Protein AF-G7QCW2-F1 (afdb_monomer_lite)

Organism: NCBI:txid694327

Foldseek 3Di:
DDDDDDDDDDDPDDDPDPPPPPPPDQPPQLVVQLVVLVVQLVVQLVVLVVPHDDPSSVVSNVVSVVSSVVSNVVSVVVD

Sequence (79 aa):
MTPGPVVVPPAPGLPPGPAMAPGQRPGRGRANAIAVCNQQQANCANRCNRRTYGQSRNFCNNQCNAQFVNCTTRANTRF

pLDDT: mean 78.35, std 20.94, range [39.06, 97.75]

Structure (mmCIF, N/CA/C/O backbone):
data_AF-G7QCW2-F1
#
_entry.id   AF-G7QCW2-F1
#
loop_
_atom_site.group_PDB
_atom_site.id
_atom_site.type_symbol
_atom_site.label_atom_id
_atom_site.label_alt_id
_atom_site.label_comp_id
_atom_site.label_asym_id
_atom_site.label_entity_id
_atom_site.label_seq_id
_atom_site.pdbx_PDB_ins_code
_atom_site.Cartn_x
_atom_site.Cartn_y
_atom_site.Cartn_z
_atom_site.occupancy
_atom_site.B_iso_or_equiv
_atom_site.auth_seq_id
_atom_site.auth_comp_id
_atom_site.auth_asym_id
_atom_site.auth_atom_id
_atom_site.pdbx_PDB_model_num
ATOM 1 N N . MET A 1 1 ? -25.489 -7.506 -24.325 1.00 39.06 1 MET A N 1
ATOM 2 C CA . MET A 1 1 ? -25.128 -6.535 -25.378 1.00 39.06 1 MET A CA 1
ATOM 3 C C . MET A 1 1 ? -24.107 -5.576 -24.788 1.00 39.06 1 MET A C 1
ATOM 5 O O . MET A 1 1 ? -24.455 -4.805 -23.907 1.00 39.06 1 MET A O 1
ATOM 9 N N . THR A 1 2 ? -22.838 -5.697 -25.164 1.00 45.12 2 THR A N 1
ATOM 10 C CA . THR A 1 2 ? -21.778 -4.745 -24.799 1.00 45.12 2 THR A CA 1
ATOM 11 C C . THR A 1 2 ? -21.828 -3.580 -25.791 1.00 45.12 2 THR A C 1
ATOM 13 O O . THR A 1 2 ? -21.797 -3.847 -26.993 1.00 45.12 2 THR A O 1
ATOM 16 N N . PRO A 1 3 ? -21.930 -2.309 -25.360 1.00 48.19 3 PRO A N 1
ATOM 17 C CA . PRO A 1 3 ? -21.839 -1.199 -26.297 1.00 48.19 3 PRO A CA 1
ATOM 18 C C . PRO A 1 3 ? -20.419 -1.152 -26.874 1.00 48.19 3 PRO A C 1
ATOM 20 O O . PRO A 1 3 ? -19.440 -1.084 -26.129 1.00 48.19 3 PRO A O 1
ATOM 23 N N . GLY A 1 4 ? -20.314 -1.256 -28.201 1.00 51.53 4 GLY A N 1
ATOM 24 C CA . GLY A 1 4 ? -19.062 -1.082 -28.936 1.00 51.53 4 GLY A CA 1
ATOM 25 C C . GLY A 1 4 ? -18.594 0.380 -28.927 1.00 51.53 4 GLY A C 1
ATOM 26 O O . GLY A 1 4 ? -19.369 1.275 -28.582 1.00 51.53 4 GLY A O 1
ATOM 27 N N . PRO A 1 5 ? -17.326 0.645 -29.279 1.00 55.94 5 PRO A N 1
ATOM 28 C CA . PRO A 1 5 ? -16.764 1.988 -29.228 1.00 55.94 5 PRO A CA 1
ATOM 29 C C . PRO A 1 5 ? -17.448 2.910 -30.248 1.00 55.94 5 PRO A C 1
ATOM 31 O O . PRO A 1 5 ? -17.560 2.581 -31.427 1.00 55.94 5 PRO A O 1
ATOM 34 N N . VAL A 1 6 ? -17.894 4.076 -29.778 1.00 57.56 6 VAL A N 1
ATOM 35 C CA . VAL A 1 6 ? -18.489 5.125 -30.613 1.00 57.56 6 VAL A CA 1
ATOM 36 C C . VAL A 1 6 ? -17.369 5.815 -31.389 1.00 57.56 6 VAL A C 1
ATOM 38 O O . VAL A 1 6 ? -16.518 6.478 -30.799 1.00 57.56 6 VAL A O 1
ATOM 41 N N . VAL A 1 7 ? -17.355 5.649 -32.710 1.00 54.59 7 VAL A N 1
ATOM 42 C CA . VAL A 1 7 ? -16.461 6.397 -33.602 1.00 54.59 7 VAL A CA 1
ATOM 43 C C . VAL A 1 7 ? -17.176 7.685 -33.992 1.00 54.59 7 VAL A C 1
ATOM 45 O O . VAL A 1 7 ? -18.179 7.649 -34.701 1.00 54.59 7 VAL A O 1
ATOM 48 N N . VAL A 1 8 ? -16.686 8.822 -33.497 1.00 54.03 8 VAL A N 1
ATOM 49 C CA . VAL A 1 8 ? -17.205 10.143 -33.870 1.00 54.03 8 VAL A CA 1
ATOM 50 C C . VAL A 1 8 ? -16.505 10.578 -35.163 1.00 54.03 8 VAL A C 1
ATOM 52 O O . VAL A 1 8 ? -15.271 10.607 -35.181 1.00 54.03 8 VAL A O 1
ATOM 55 N N . PRO A 1 9 ? -17.227 10.891 -36.253 1.00 48.25 9 PRO A N 1
ATOM 56 C CA . PRO A 1 9 ? -16.596 11.406 -37.462 1.00 48.25 9 PRO A CA 1
ATOM 57 C C . PRO A 1 9 ? -16.030 12.815 -37.207 1.00 48.25 9 PRO A C 1
ATOM 59 O O . PRO A 1 9 ? -16.643 13.596 -36.472 1.00 48.25 9 PRO A O 1
ATOM 62 N N . PRO A 1 10 ? -14.871 13.168 -37.790 1.00 49.19 10 PRO A N 1
ATOM 63 C CA . PRO A 1 10 ? -14.311 14.502 -37.627 1.00 49.19 10 PRO A CA 1
ATOM 64 C C . PRO A 1 10 ? -15.207 15.542 -38.315 1.00 49.19 10 PRO A C 1
ATOM 66 O O . PRO A 1 10 ? -15.549 15.408 -39.490 1.00 49.19 10 PRO A O 1
ATOM 69 N N . ALA A 1 11 ? -15.588 16.583 -37.572 1.00 50.84 11 ALA A N 1
ATOM 70 C CA . ALA A 1 11 ? -16.299 17.736 -38.113 1.00 50.84 11 ALA A CA 1
ATOM 71 C C . ALA A 1 11 ? -15.378 18.523 -39.075 1.00 50.84 11 ALA A C 1
ATOM 73 O O . ALA A 1 11 ? -14.211 18.746 -38.732 1.00 50.84 11 ALA A O 1
ATOM 74 N N . PRO A 1 12 ? -15.849 18.966 -40.258 1.00 41.94 12 PRO A N 1
ATOM 75 C CA . PRO A 1 12 ? -15.004 19.686 -41.206 1.00 41.94 12 PRO A CA 1
ATOM 76 C C . PRO A 1 12 ? -14.732 21.112 -40.706 1.00 41.94 12 PRO A C 1
ATOM 78 O O . PRO A 1 12 ? -15.672 21.859 -40.449 1.00 41.94 12 PRO A O 1
ATOM 81 N N . GLY A 1 13 ? -13.458 21.506 -40.600 1.00 53.59 13 GLY A N 1
ATOM 82 C CA . GLY A 1 13 ? -13.063 22.915 -40.427 1.00 53.59 13 GLY A CA 1
ATOM 83 C C . GLY A 1 13 ? -12.390 23.299 -39.107 1.00 53.59 13 GLY A C 1
ATOM 84 O O . GLY A 1 13 ? -12.070 24.470 -38.923 1.00 53.59 13 GLY A O 1
ATOM 85 N N . LEU A 1 14 ? -12.124 22.357 -38.199 1.00 50.31 14 LEU A N 1
ATOM 86 C CA . LEU A 1 14 ? -11.256 22.631 -37.051 1.00 50.31 14 LEU A CA 1
ATOM 87 C C . LEU A 1 14 ? -9.783 22.494 -37.475 1.00 50.31 14 LEU A C 1
ATOM 89 O O . LEU A 1 14 ? -9.435 21.477 -38.085 1.00 50.31 14 LEU A O 1
ATOM 93 N N . PRO A 1 15 ? -8.905 23.473 -37.167 1.00 52.72 15 PRO A N 1
ATOM 94 C CA . PRO A 1 15 ? -7.467 23.285 -37.336 1.00 52.72 15 PRO A CA 1
ATOM 95 C C . PRO A 1 15 ? -7.061 22.024 -36.566 1.00 52.72 15 PRO A C 1
ATOM 97 O O . PRO A 1 15 ? -7.656 21.762 -35.515 1.00 52.72 15 PRO A O 1
ATOM 100 N N . PRO A 1 16 ? -6.098 21.221 -37.059 1.00 51.12 16 PRO A N 1
ATOM 101 C CA . PRO A 1 16 ? -5.634 20.058 -36.324 1.00 51.12 16 PRO A CA 1
ATOM 102 C C . PRO A 1 16 ? -5.112 20.552 -34.975 1.00 51.12 16 PRO A C 1
ATOM 104 O O . PRO A 1 16 ? -4.022 21.112 -34.873 1.00 51.12 16 PRO A O 1
ATOM 107 N N . GLY A 1 17 ? -5.936 20.398 -33.938 1.00 48.59 17 GLY A N 1
ATOM 108 C CA . GLY A 1 17 ? -5.497 20.568 -32.567 1.00 48.59 17 GLY A CA 1
ATOM 109 C C . GLY A 1 17 ? -4.313 19.632 -32.348 1.00 48.59 17 GLY A C 1
ATOM 110 O O . GLY A 1 17 ? -4.217 18.614 -33.044 1.00 48.59 17 GLY A O 1
ATOM 111 N N . PRO A 1 18 ? -3.392 19.959 -31.428 1.00 46.12 18 PRO A N 1
ATOM 112 C CA . PRO A 1 18 ? -2.260 19.095 -31.144 1.00 46.12 18 PRO A CA 1
ATOM 113 C C . PRO A 1 18 ? -2.799 17.687 -30.908 1.00 46.12 18 PRO A C 1
ATOM 115 O O . PRO A 1 18 ? -3.569 17.459 -29.973 1.00 46.12 18 PRO A O 1
ATOM 118 N N . ALA A 1 19 ? -2.458 16.765 -31.813 1.00 49.16 19 ALA A N 1
ATOM 119 C CA . ALA A 1 19 ? -2.738 15.360 -31.618 1.00 49.16 19 ALA A CA 1
ATOM 120 C C . ALA A 1 19 ? -2.155 15.034 -30.247 1.00 49.16 19 ALA A C 1
ATOM 122 O O . ALA A 1 19 ? -0.948 15.190 -30.047 1.00 49.16 19 ALA A O 1
ATOM 123 N N . MET A 1 20 ? -3.006 14.687 -29.277 1.00 44.69 20 MET A N 1
ATOM 124 C CA . MET A 1 20 ? -2.521 14.178 -28.004 1.00 44.69 20 MET A CA 1
ATOM 125 C C . MET A 1 20 ? -1.632 12.997 -28.366 1.00 44.69 20 MET A C 1
ATOM 127 O O . MET A 1 20 ? -2.128 11.977 -28.848 1.00 44.69 20 MET A O 1
ATOM 131 N N . ALA A 1 21 ? -0.316 13.181 -28.224 1.00 44.75 21 ALA A N 1
ATOM 132 C CA . ALA A 1 21 ? 0.648 12.118 -28.423 1.00 44.75 21 ALA A CA 1
ATOM 133 C C . ALA A 1 21 ? 0.117 10.909 -27.644 1.00 44.75 21 ALA A C 1
ATOM 135 O O . ALA A 1 21 ? -0.278 11.104 -26.488 1.00 44.75 21 ALA A O 1
ATOM 136 N N . PRO A 1 22 ? 0.005 9.713 -28.255 1.00 46.50 22 PRO A N 1
ATOM 137 C CA . PRO A 1 22 ? -0.570 8.555 -27.590 1.00 46.50 22 PRO A CA 1
ATOM 138 C C . PRO A 1 22 ? 0.142 8.390 -26.255 1.00 46.50 22 PRO A C 1
ATOM 140 O O . PRO A 1 22 ? 1.336 8.090 -26.218 1.00 46.50 22 PRO A O 1
ATOM 143 N N . GLY A 1 23 ? -0.586 8.705 -25.178 1.00 48.69 23 GLY A N 1
ATOM 144 C CA . GLY A 1 23 ? -0.032 8.799 -23.840 1.00 48.69 23 GLY A CA 1
ATOM 145 C C . GLY A 1 23 ? 0.741 7.525 -23.577 1.00 48.69 23 GLY A C 1
ATOM 146 O O . GLY A 1 23 ? 0.197 6.434 -23.756 1.00 48.69 23 GLY A O 1
ATOM 147 N N . GLN A 1 24 ? 2.024 7.682 -23.262 1.00 48.78 24 GLN A N 1
ATOM 148 C CA . GLN A 1 24 ? 2.976 6.602 -23.066 1.00 48.78 24 GLN A CA 1
ATOM 149 C C . GLN A 1 24 ? 2.339 5.591 -22.110 1.00 48.78 24 GLN A C 1
ATOM 151 O O . GLN A 1 24 ? 2.241 5.833 -20.905 1.00 48.78 24 GLN A O 1
ATOM 156 N N . ARG A 1 25 ? 1.788 4.501 -22.664 1.00 57.25 25 ARG A N 1
ATOM 157 C CA . ARG A 1 25 ? 1.124 3.474 -21.863 1.00 57.25 25 ARG A CA 1
ATOM 158 C C . ARG A 1 25 ? 2.160 3.033 -20.835 1.00 57.25 25 ARG A C 1
ATOM 160 O O . ARG A 1 25 ? 3.262 2.672 -21.258 1.00 57.25 25 ARG A O 1
ATOM 167 N N . PRO A 1 26 ? 1.859 3.083 -19.524 1.00 60.56 26 PRO A N 1
ATOM 168 C CA . PRO A 1 26 ? 2.802 2.605 -18.529 1.00 60.56 26 PRO A CA 1
ATOM 169 C C . PRO A 1 26 ? 3.225 1.199 -18.946 1.00 60.56 26 PRO A C 1
ATOM 171 O O . PRO A 1 26 ? 2.367 0.369 -19.266 1.00 60.56 26 PRO A O 1
ATOM 174 N N . GLY A 1 27 ? 4.540 0.969 -19.027 1.00 70.25 27 GLY A N 1
ATOM 175 C CA . GLY A 1 27 ? 5.080 -0.317 -19.454 1.00 70.25 27 GLY A CA 1
ATOM 176 C C . GLY A 1 27 ? 4.387 -1.447 -18.695 1.00 70.25 27 GLY A C 1
ATOM 177 O O . GLY A 1 27 ? 4.012 -1.282 -17.533 1.00 70.25 27 GLY A O 1
ATOM 178 N N . ARG A 1 28 ? 4.174 -2.597 -19.342 1.00 74.00 28 ARG A N 1
ATOM 179 C CA . ARG A 1 28 ? 3.372 -3.706 -18.784 1.00 74.00 28 ARG A CA 1
ATOM 180 C C . ARG A 1 28 ? 3.810 -4.092 -17.355 1.00 74.00 28 ARG A C 1
ATOM 182 O O . ARG A 1 28 ? 2.967 -4.413 -16.524 1.00 74.00 28 ARG A O 1
ATOM 189 N N . GLY A 1 29 ? 5.108 -3.966 -17.051 1.00 80.06 29 GLY A N 1
ATOM 190 C CA . GLY A 1 29 ? 5.675 -4.127 -15.705 1.00 80.06 29 GLY A CA 1
ATOM 191 C C . GLY A 1 29 ? 5.224 -3.064 -14.694 1.00 80.06 29 GLY A C 1
ATOM 192 O O . GLY A 1 29 ? 4.762 -3.417 -13.609 1.00 80.06 29 GLY A O 1
ATOM 193 N N . ARG A 1 30 ? 5.252 -1.779 -15.070 1.00 86.38 30 ARG A N 1
ATOM 194 C CA . ARG A 1 30 ? 4.746 -0.664 -14.254 1.00 86.38 30 ARG A CA 1
ATOM 195 C C . ARG A 1 30 ? 3.264 -0.828 -13.937 1.00 86.38 30 ARG A C 1
ATOM 197 O O . ARG A 1 30 ? 2.868 -0.717 -12.781 1.00 86.38 30 ARG A O 1
ATOM 204 N N . ALA A 1 31 ? 2.448 -1.128 -14.948 1.00 85.50 31 ALA A N 1
ATOM 205 C CA . ALA A 1 31 ? 1.008 -1.315 -14.771 1.00 85.50 31 ALA A CA 1
ATOM 206 C C . ALA A 1 31 ? 0.695 -2.459 -13.786 1.00 85.50 31 ALA A C 1
ATOM 208 O O . ALA A 1 31 ? -0.114 -2.284 -12.875 1.00 85.50 31 ALA A O 1
ATOM 209 N N . ASN A 1 32 ? 1.396 -3.592 -13.908 1.00 90.12 32 ASN A N 1
ATOM 210 C CA . ASN A 1 32 ? 1.266 -4.712 -12.974 1.00 90.12 32 ASN A CA 1
ATOM 211 C C . ASN A 1 32 ? 1.710 -4.334 -11.551 1.00 90.12 32 ASN A C 1
ATOM 213 O O . ASN A 1 32 ? 1.022 -4.664 -10.587 1.00 90.12 32 ASN A O 1
ATOM 217 N N . ALA A 1 33 ? 2.820 -3.606 -11.401 1.00 90.56 33 ALA A N 1
ATOM 218 C CA . ALA A 1 33 ? 3.301 -3.164 -10.092 1.00 90.56 33 ALA A CA 1
ATOM 219 C C . ALA A 1 33 ? 2.308 -2.212 -9.398 1.00 90.56 33 ALA A C 1
ATOM 221 O O . ALA A 1 33 ? 2.037 -2.361 -8.207 1.00 90.56 33 ALA A O 1
ATOM 222 N N . ILE A 1 34 ? 1.696 -1.289 -10.145 1.00 93.06 34 ILE A N 1
ATOM 223 C CA . ILE A 1 34 ? 0.642 -0.407 -9.623 1.00 93.06 34 ILE A CA 1
ATOM 224 C C . ILE A 1 34 ? -0.609 -1.205 -9.227 1.00 93.06 34 ILE A C 1
ATOM 226 O O . ILE A 1 34 ? -1.199 -0.932 -8.181 1.00 93.06 34 ILE A O 1
ATOM 230 N N . ALA A 1 35 ? -0.996 -2.226 -9.999 1.00 93.62 35 ALA A N 1
ATOM 231 C CA . ALA A 1 35 ? -2.121 -3.097 -9.650 1.00 93.62 35 ALA A CA 1
ATOM 232 C C . ALA A 1 35 ? -1.906 -3.821 -8.307 1.00 93.62 35 ALA A C 1
ATOM 234 O O . ALA A 1 35 ? -2.825 -3.886 -7.489 1.00 93.62 35 ALA A O 1
ATOM 235 N N . VAL A 1 36 ? -0.679 -4.280 -8.034 1.00 95.31 36 VAL A N 1
ATOM 236 C CA . VAL A 1 36 ? -0.308 -4.862 -6.733 1.00 95.31 36 VAL A CA 1
ATOM 237 C C . VAL A 1 36 ? -0.464 -3.834 -5.605 1.00 95.31 36 VAL A C 1
ATOM 239 O O . VAL A 1 36 ? -1.049 -4.153 -4.568 1.00 95.31 36 VAL A O 1
ATOM 242 N N . CYS A 1 37 ? -0.013 -2.591 -5.806 1.00 96.75 37 CYS A N 1
ATOM 243 C CA . CYS A 1 37 ? -0.190 -1.517 -4.821 1.00 96.75 37 CYS A CA 1
ATOM 244 C C . CYS A 1 37 ? -1.674 -1.246 -4.521 1.00 96.75 37 CYS A C 1
ATOM 246 O O . CYS A 1 37 ? -2.055 -1.133 -3.355 1.00 96.75 37 CYS A O 1
ATOM 248 N N . ASN A 1 38 ? -2.526 -1.207 -5.552 1.00 95.81 38 ASN A N 1
ATOM 249 C CA . ASN A 1 38 ? -3.973 -1.026 -5.393 1.00 95.81 38 ASN A CA 1
ATOM 250 C C . ASN A 1 38 ? -4.598 -2.149 -4.553 1.00 95.81 38 ASN A C 1
ATOM 252 O O . ASN A 1 38 ? -5.397 -1.891 -3.652 1.00 95.81 38 ASN A O 1
ATOM 256 N N . GLN A 1 39 ? -4.206 -3.401 -4.807 1.00 97.50 39 GLN A N 1
ATOM 257 C CA . GLN A 1 39 ? -4.719 -4.549 -4.062 1.00 97.50 39 GLN A CA 1
ATOM 258 C C . GLN A 1 39 ? -4.300 -4.501 -2.582 1.00 97.50 39 GLN A C 1
ATOM 260 O O . GLN A 1 39 ? -5.103 -4.797 -1.694 1.00 97.50 39 GLN A O 1
ATOM 265 N N . GLN A 1 40 ? -3.066 -4.073 -2.295 1.00 96.88 40 GLN A N 1
ATOM 266 C CA . GLN A 1 40 ? -2.591 -3.873 -0.923 1.00 96.88 40 GLN A CA 1
ATOM 267 C C . GLN A 1 40 ? -3.368 -2.765 -0.201 1.00 96.88 40 GLN A C 1
ATOM 269 O O . GLN A 1 40 ? -3.793 -2.970 0.939 1.00 96.88 40 GLN A O 1
ATOM 274 N N . GLN A 1 41 ? -3.618 -1.632 -0.866 1.00 97.25 41 GLN A N 1
ATOM 275 C CA . GLN A 1 41 ? -4.420 -0.542 -0.304 1.00 97.25 41 GLN A CA 1
ATOM 276 C C . GLN A 1 41 ? -5.841 -1.013 0.022 1.00 97.25 41 GLN A C 1
ATOM 278 O O . GLN A 1 41 ? -6.318 -0.785 1.134 1.00 97.25 41 GLN A O 1
ATOM 283 N N . ALA A 1 42 ? -6.498 -1.716 -0.906 1.00 96.88 42 ALA A N 1
ATOM 284 C CA . ALA A 1 42 ? -7.847 -2.240 -0.701 1.00 96.88 42 ALA A CA 1
ATOM 285 C C . ALA A 1 42 ? -7.907 -3.193 0.503 1.00 96.88 42 ALA A C 1
ATOM 287 O O . ALA A 1 42 ? -8.791 -3.084 1.354 1.00 96.88 42 ALA A O 1
ATOM 288 N N . ASN A 1 43 ? -6.925 -4.088 0.630 1.00 97.75 43 ASN A N 1
ATOM 289 C CA . ASN A 1 43 ? -6.822 -4.990 1.775 1.00 97.75 43 ASN A CA 1
ATOM 290 C C . ASN A 1 43 ? -6.601 -4.241 3.097 1.00 97.75 43 ASN A C 1
ATOM 292 O O . ASN A 1 43 ? -7.200 -4.602 4.112 1.00 97.75 43 ASN A O 1
ATOM 296 N N . CYS A 1 44 ? -5.772 -3.196 3.093 1.00 97.25 44 CYS A N 1
ATOM 297 C CA . CYS A 1 44 ? -5.531 -2.354 4.262 1.00 97.25 44 CYS A CA 1
ATOM 298 C C . CYS A 1 44 ? -6.812 -1.623 4.692 1.00 97.25 44 CYS A C 1
ATOM 300 O O . CYS A 1 44 ? -7.244 -1.760 5.839 1.00 97.25 44 CYS A O 1
ATOM 302 N N . ALA A 1 45 ? -7.489 -0.962 3.749 1.00 96.38 45 ALA A N 1
ATOM 303 C CA . ALA A 1 45 ? -8.744 -0.258 3.996 1.00 96.38 45 ALA A CA 1
ATOM 304 C C . ALA A 1 45 ? -9.841 -1.203 4.512 1.00 96.38 45 ALA A C 1
ATOM 306 O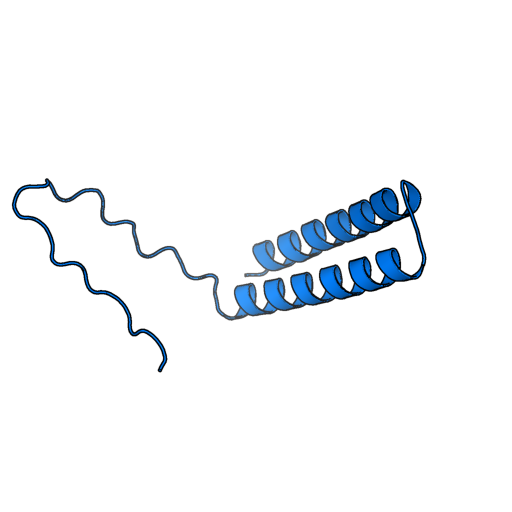 O . ALA A 1 45 ? -10.532 -0.886 5.476 1.00 96.38 45 ALA A O 1
ATOM 307 N N . ASN A 1 46 ? -9.955 -2.412 3.949 1.00 97.62 46 ASN A N 1
ATOM 308 C CA . ASN A 1 46 ? -10.898 -3.426 4.428 1.00 97.62 46 ASN A CA 1
ATOM 309 C C . ASN A 1 46 ? -10.638 -3.829 5.885 1.00 97.62 46 ASN A C 1
ATOM 311 O O . ASN A 1 46 ? -11.583 -4.036 6.646 1.00 97.62 46 ASN A O 1
ATOM 315 N N . ARG A 1 47 ? -9.371 -3.927 6.305 1.00 96.25 47 ARG A N 1
ATOM 316 C CA . ARG A 1 47 ? -9.022 -4.207 7.707 1.00 96.25 47 ARG A CA 1
ATOM 317 C C . ARG A 1 47 ? -9.359 -3.030 8.615 1.00 96.25 47 ARG A C 1
ATOM 319 O O . ARG A 1 47 ? -9.941 -3.266 9.671 1.00 96.25 47 ARG A O 1
ATOM 326 N N . CYS A 1 48 ? -9.050 -1.800 8.200 1.00 96.00 48 CYS A N 1
ATOM 327 C CA . CYS A 1 48 ? -9.429 -0.592 8.934 1.00 96.00 48 CYS A CA 1
ATOM 328 C C . CYS A 1 48 ? -10.950 -0.530 9.116 1.00 96.00 48 CYS A C 1
ATOM 330 O O . CYS A 1 48 ? -11.435 -0.495 10.238 1.00 96.00 48 CYS A O 1
ATOM 332 N N . ASN A 1 49 ? -11.716 -0.663 8.034 1.00 93.44 49 ASN A N 1
ATOM 333 C CA . ASN A 1 49 ? -13.177 -0.600 8.071 1.00 93.44 49 ASN A CA 1
ATOM 334 C C . ASN A 1 49 ? -13.821 -1.688 8.947 1.00 93.44 49 ASN A C 1
ATOM 336 O O . ASN A 1 49 ? -14.908 -1.469 9.469 1.00 93.44 49 ASN A O 1
ATOM 340 N N . ARG A 1 50 ? -13.172 -2.850 9.109 1.00 95.00 50 ARG A N 1
ATOM 341 C CA . ARG A 1 50 ? -13.656 -3.942 9.973 1.00 95.00 50 ARG A CA 1
ATOM 342 C C . ARG A 1 50 ? -13.277 -3.784 11.445 1.00 95.00 50 ARG A C 1
ATOM 344 O O . ARG A 1 50 ? -13.951 -4.355 12.293 1.00 95.00 50 ARG A O 1
ATOM 351 N N . ARG A 1 51 ? -12.165 -3.109 11.749 1.00 90.19 51 ARG A N 1
ATOM 352 C CA . ARG A 1 51 ? -11.581 -3.067 13.104 1.00 90.19 51 ARG A CA 1
ATOM 353 C C . ARG A 1 51 ? -11.706 -1.715 13.790 1.00 90.19 51 ARG A C 1
ATOM 355 O O . ARG A 1 51 ? -11.566 -1.653 15.006 1.00 90.19 51 ARG A O 1
ATOM 362 N N . THR A 1 52 ? -11.921 -0.643 13.037 1.00 89.06 52 THR A N 1
ATOM 363 C CA . THR A 1 52 ? -11.934 0.724 13.555 1.00 89.06 52 THR A CA 1
ATOM 364 C C . THR A 1 52 ? -13.141 1.501 13.037 1.00 89.06 52 THR A C 1
ATOM 366 O O . THR A 1 52 ? -13.716 1.200 11.990 1.00 89.06 52 THR A O 1
ATOM 369 N N . TYR A 1 53 ? -13.526 2.534 13.787 1.00 90.31 53 TYR A N 1
ATOM 370 C CA . TYR A 1 53 ? -14.694 3.370 13.508 1.00 90.31 53 TYR A CA 1
ATOM 371 C C . TYR A 1 53 ? -14.337 4.855 13.639 1.00 90.31 53 TYR A C 1
ATOM 373 O O . TYR A 1 53 ? -13.309 5.209 14.224 1.00 90.31 53 TYR A O 1
ATOM 381 N N . GLY A 1 54 ? -15.176 5.728 13.074 1.00 93.00 54 GLY A N 1
ATOM 382 C CA . GLY A 1 54 ? -15.048 7.185 13.199 1.00 93.00 54 GLY A CA 1
ATOM 383 C C . GLY A 1 54 ? -13.641 7.716 12.885 1.00 93.00 54 G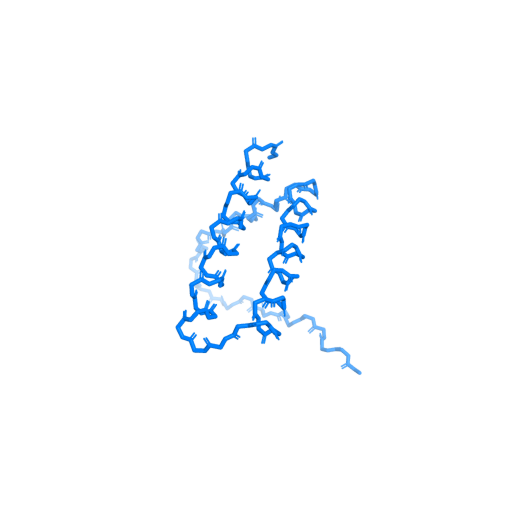LY A C 1
ATOM 384 O O . GLY A 1 54 ? -13.042 7.363 11.869 1.00 93.00 54 GLY A O 1
ATOM 385 N N . GLN A 1 55 ? -13.101 8.545 13.783 1.00 93.00 55 GLN A N 1
ATOM 386 C CA . GLN A 1 55 ? -11.769 9.155 13.653 1.00 93.00 55 GLN A CA 1
ATOM 387 C C . GLN A 1 55 ? -10.631 8.122 13.572 1.00 93.00 55 GLN A C 1
ATOM 389 O O . GLN A 1 55 ? -9.713 8.277 12.769 1.00 93.00 55 GLN A O 1
ATOM 394 N N . SER A 1 56 ? -10.710 7.025 14.333 1.00 93.69 56 SER A N 1
ATOM 395 C CA . SER A 1 56 ? -9.690 5.964 14.306 1.00 93.69 56 SER A CA 1
ATOM 396 C C . SER A 1 56 ? -9.622 5.273 12.938 1.00 93.69 56 SER A C 1
ATOM 398 O O . SER A 1 56 ? -8.539 4.968 12.434 1.00 93.69 56 SER A O 1
ATOM 400 N N . ARG A 1 57 ? -10.773 5.107 12.273 1.00 96.25 57 ARG A N 1
ATOM 401 C CA . ARG A 1 57 ? -10.842 4.599 10.896 1.00 96.25 57 ARG A CA 1
ATOM 402 C C . ARG A 1 57 ? -10.195 5.545 9.899 1.00 96.25 57 ARG A C 1
ATOM 404 O O . ARG A 1 57 ? -9.451 5.090 9.037 1.00 96.25 57 ARG A O 1
ATOM 411 N N . ASN A 1 58 ? -10.438 6.845 10.036 1.00 94.50 58 ASN A N 1
ATOM 412 C CA . ASN A 1 58 ? -9.828 7.851 9.167 1.00 94.50 58 ASN A CA 1
ATOM 413 C C . ASN A 1 58 ? -8.303 7.856 9.314 1.00 94.50 58 ASN A C 1
ATOM 415 O O . ASN A 1 58 ? -7.591 7.835 8.314 1.00 94.50 58 ASN A O 1
ATOM 419 N N . PHE A 1 59 ? -7.801 7.791 10.549 1.00 97.12 59 PHE A N 1
ATOM 420 C CA . PHE A 1 59 ? -6.368 7.685 10.812 1.00 97.12 59 PHE A CA 1
ATOM 421 C C . PHE A 1 59 ? -5.766 6.402 10.217 1.00 97.12 59 PHE A C 1
ATOM 423 O O . PHE A 1 59 ? -4.753 6.461 9.524 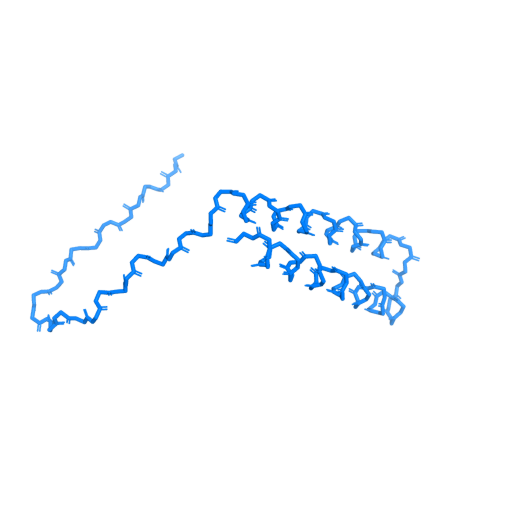1.00 97.12 59 PHE A O 1
ATOM 430 N N . CYS A 1 60 ? -6.427 5.256 10.405 1.00 97.25 60 CYS A N 1
ATOM 431 C CA . CYS A 1 60 ? -6.013 3.977 9.821 1.00 97.25 60 CYS A CA 1
ATOM 432 C C . CYS A 1 60 ? -5.972 4.033 8.281 1.00 97.25 60 CYS A C 1
ATOM 434 O O . CYS A 1 60 ? -4.976 3.653 7.669 1.00 97.25 60 CYS A O 1
ATOM 436 N N . ASN A 1 61 ? -7.006 4.590 7.644 1.00 96.31 61 ASN A N 1
ATOM 437 C CA . ASN A 1 61 ? -7.048 4.759 6.190 1.00 96.31 61 ASN A CA 1
ATOM 438 C C . ASN A 1 61 ? -5.969 5.730 5.683 1.00 96.31 61 ASN A C 1
ATOM 440 O O . ASN A 1 61 ? -5.370 5.478 4.640 1.00 96.31 61 ASN A O 1
ATOM 444 N N . ASN A 1 62 ? -5.652 6.792 6.430 1.00 97.31 62 ASN A N 1
ATOM 445 C CA . ASN A 1 62 ? -4.542 7.686 6.091 1.00 97.31 62 ASN A CA 1
ATOM 446 C C . ASN A 1 62 ? -3.190 6.963 6.123 1.00 97.31 62 ASN A C 1
ATOM 448 O O . ASN A 1 62 ? -2.364 7.181 5.238 1.00 97.31 62 ASN A O 1
ATOM 452 N N . GLN A 1 63 ? -2.977 6.048 7.074 1.00 96.94 63 GLN A N 1
ATOM 453 C CA . GLN A 1 63 ? -1.782 5.199 7.070 1.00 96.94 63 GLN A CA 1
ATOM 454 C C . GLN A 1 63 ? -1.749 4.272 5.848 1.00 96.94 63 GLN A C 1
ATOM 456 O O . GLN A 1 63 ? -0.708 4.157 5.200 1.00 96.94 63 GLN A O 1
ATOM 461 N N . CYS A 1 64 ? -2.881 3.656 5.486 1.00 97.31 64 CYS A N 1
ATOM 462 C CA . CYS A 1 64 ? -2.982 2.848 4.267 1.00 97.31 64 CYS A CA 1
ATOM 463 C C . CYS A 1 64 ? -2.632 3.663 3.011 1.00 97.31 64 CYS A C 1
ATOM 465 O O . CYS A 1 64 ? -1.899 3.180 2.148 1.00 97.31 64 CYS A O 1
ATOM 467 N N . ASN A 1 65 ? -3.104 4.909 2.925 1.00 96.81 65 ASN A N 1
ATOM 468 C CA . ASN A 1 65 ? -2.809 5.807 1.808 1.00 96.81 65 ASN A CA 1
ATOM 469 C C . ASN A 1 65 ? -1.320 6.174 1.745 1.00 96.81 65 ASN A C 1
ATOM 471 O O . ASN A 1 65 ? -0.734 6.154 0.665 1.00 96.81 65 ASN A O 1
ATOM 475 N N . ALA A 1 66 ? -0.674 6.439 2.885 1.00 97.50 66 ALA A N 1
ATOM 476 C CA . ALA A 1 66 ? 0.766 6.699 2.924 1.00 97.50 66 ALA A CA 1
ATOM 477 C C . ALA A 1 66 ? 1.582 5.494 2.414 1.00 97.50 66 ALA A C 1
ATOM 479 O O . ALA A 1 66 ? 2.523 5.652 1.634 1.00 97.50 66 ALA A O 1
ATOM 480 N N . GLN A 1 67 ? 1.188 4.273 2.793 1.00 96.62 67 GLN A N 1
ATOM 481 C CA . GLN A 1 67 ? 1.806 3.042 2.284 1.00 96.62 67 GLN A CA 1
ATOM 482 C C . GLN A 1 67 ? 1.585 2.873 0.776 1.00 96.62 67 GLN A C 1
ATOM 484 O O . GLN A 1 67 ? 2.516 2.517 0.050 1.00 96.62 67 GLN A O 1
ATOM 489 N N . PHE A 1 68 ? 0.381 3.177 0.289 1.00 97.38 68 PHE A N 1
ATOM 490 C CA . PHE A 1 68 ? 0.071 3.137 -1.136 1.00 97.38 68 PHE A CA 1
ATOM 491 C C . PHE A 1 68 ? 0.945 4.097 -1.945 1.00 97.38 68 PHE A C 1
ATOM 493 O O . PHE A 1 68 ? 1.557 3.669 -2.920 1.00 97.38 68 PHE A O 1
ATOM 500 N N . VAL A 1 69 ? 1.068 5.358 -1.518 1.00 96.56 69 VAL A N 1
ATOM 501 C CA . VAL A 1 69 ? 1.910 6.362 -2.192 1.00 96.56 69 VAL A CA 1
ATOM 502 C C . VAL A 1 69 ? 3.368 5.903 -2.258 1.00 96.56 69 VAL A C 1
ATOM 504 O O . VAL A 1 69 ? 4.008 6.017 -3.302 1.00 96.56 69 VAL A O 1
ATOM 507 N N . ASN A 1 70 ? 3.893 5.304 -1.187 1.00 96.19 70 AS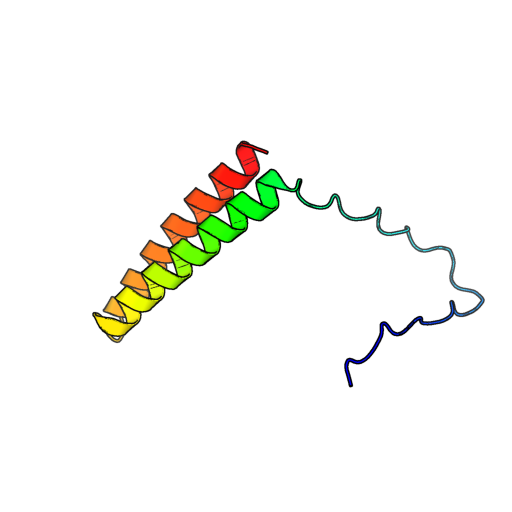N A N 1
ATOM 508 C CA . ASN A 1 70 ? 5.240 4.732 -1.198 1.00 96.19 70 ASN A CA 1
ATOM 509 C C . ASN A 1 70 ? 5.368 3.557 -2.182 1.00 96.19 70 ASN A C 1
ATOM 511 O O . ASN A 1 70 ? 6.364 3.452 -2.903 1.00 96.19 70 ASN A O 1
ATOM 515 N N . CYS A 1 71 ? 4.364 2.679 -2.237 1.00 95.19 71 CYS A N 1
ATOM 516 C CA . CYS A 1 71 ? 4.335 1.553 -3.168 1.00 95.19 71 CYS A CA 1
ATOM 517 C C . CYS A 1 71 ? 4.312 2.030 -4.625 1.00 95.19 71 CYS A C 1
ATOM 519 O O . CYS A 1 71 ? 5.132 1.586 -5.430 1.00 95.19 71 CYS A O 1
ATOM 521 N N . THR A 1 72 ? 3.429 2.972 -4.962 1.00 94.00 72 THR A N 1
ATOM 522 C CA . THR A 1 72 ? 3.315 3.494 -6.327 1.00 94.00 72 THR A CA 1
ATOM 523 C C . THR A 1 72 ? 4.537 4.307 -6.725 1.00 94.00 72 THR A C 1
ATOM 525 O O . THR A 1 72 ? 5.000 4.171 -7.852 1.00 94.00 72 THR A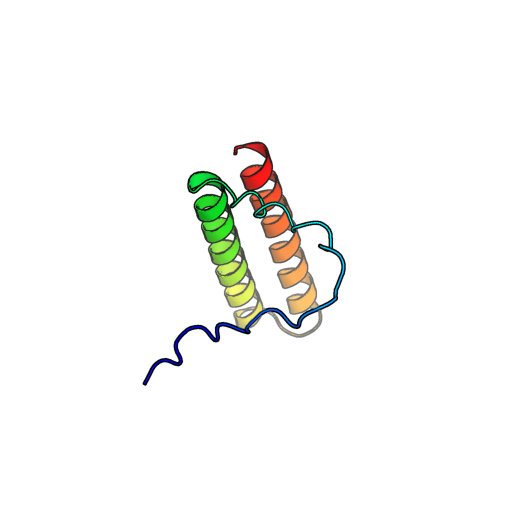 O 1
ATOM 528 N N . THR A 1 73 ? 5.130 5.071 -5.805 1.00 95.25 73 THR A N 1
ATOM 529 C CA . THR A 1 73 ? 6.404 5.768 -6.040 1.00 95.25 73 THR A CA 1
ATOM 530 C C . THR A 1 73 ? 7.497 4.778 -6.431 1.00 95.25 73 THR A C 1
ATOM 532 O O . THR A 1 73 ? 8.145 4.959 -7.456 1.00 95.25 73 THR A O 1
ATOM 535 N N . ARG A 1 74 ? 7.644 3.672 -5.690 1.00 91.00 74 ARG A N 1
ATOM 536 C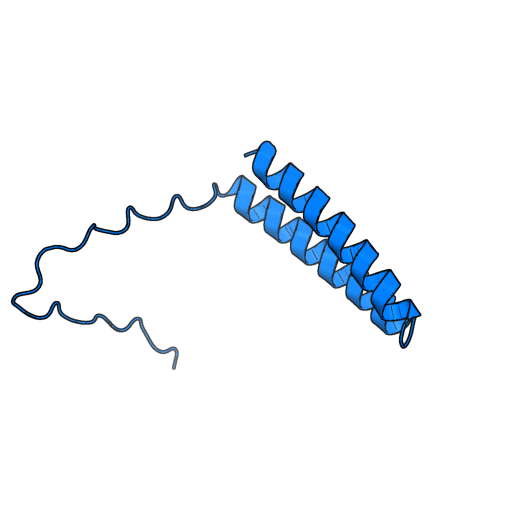 CA . ARG A 1 74 ? 8.597 2.600 -6.029 1.00 91.00 74 ARG A CA 1
ATOM 537 C C . ARG A 1 74 ? 8.268 1.913 -7.354 1.00 91.00 74 ARG A C 1
ATOM 539 O O . ARG A 1 74 ? 9.175 1.567 -8.099 1.00 91.00 74 ARG A O 1
ATOM 546 N N . ALA A 1 75 ? 6.990 1.691 -7.650 1.00 90.31 75 ALA A N 1
ATOM 547 C CA . ALA A 1 75 ? 6.562 1.111 -8.921 1.00 90.31 75 ALA A CA 1
ATOM 548 C C . ALA A 1 75 ? 6.857 2.040 -10.111 1.00 90.31 75 ALA A C 1
ATOM 550 O O . ALA A 1 75 ? 7.170 1.553 -11.189 1.00 90.31 75 ALA A O 1
ATOM 551 N N . ASN A 1 76 ? 6.789 3.357 -9.908 1.00 85.31 76 ASN A N 1
ATOM 552 C CA . ASN A 1 76 ? 7.088 4.366 -10.923 1.00 85.31 76 ASN A CA 1
ATOM 553 C C . ASN A 1 76 ? 8.590 4.631 -11.098 1.00 85.31 76 ASN A C 1
ATOM 555 O O . ASN A 1 76 ? 8.982 5.106 -12.151 1.00 85.31 76 ASN A O 1
ATOM 559 N N . THR A 1 77 ? 9.427 4.386 -10.084 1.00 85.81 77 THR A N 1
ATOM 560 C CA . THR A 1 77 ? 10.888 4.562 -10.208 1.00 85.81 77 THR A CA 1
ATOM 561 C C . THR A 1 77 ? 11.603 3.319 -10.728 1.00 85.81 77 THR A C 1
ATOM 563 O O . THR A 1 77 ? 12.726 3.418 -11.209 1.00 85.81 77 THR A O 1
ATOM 566 N N . ARG A 1 78 ? 10.980 2.141 -10.622 1.00 77.19 78 ARG A N 1
ATOM 567 C CA . ARG A 1 78 ? 11.545 0.863 -11.087 1.00 77.19 78 ARG A CA 1
ATOM 568 C C . ARG A 1 78 ? 11.269 0.550 -12.563 1.00 77.19 78 ARG A C 1
ATOM 570 O O . ARG A 1 78 ? 11.866 -0.394 -13.072 1.00 77.19 78 ARG A O 1
ATOM 577 N N . PHE A 1 79 ? 10.361 1.280 -13.214 1.00 63.94 79 PHE A N 1
ATOM 578 C CA . PHE A 1 79 ? 9.888 1.044 -14.583 1.00 63.94 79 PHE A CA 1
ATOM 579 C C . PHE A 1 79 ? 9.586 2.359 -15.292 1.00 63.94 79 PHE A C 1
ATOM 581 O O . PHE A 1 79 ? 9.794 2.410 -16.522 1.00 63.94 79 PHE A O 1
#

Secondary structure (DSSP, 8-state):
-PPPP--PPPPTT-----------PPPHHHHHHHHHHHHHHHHHHHHHHHH--HHHHHHHHHHHHHHHHHHHHHHHH--

Radius of gyration: 20.08 Å; chains: 1; bounding box: 37×30×56 Å